Protein AF-A0A9X2EW89-F1 (afdb_monomer)

Mean predicted aligned error: 8.28 Å

Radius of gyration: 19.94 Å; Cα contacts (8 Å, |Δi|>4): 68; chains: 1; bounding box: 45×35×55 Å

Foldseek 3Di:
DVVLVVDDPPDDPLLSVLLVVLLQQLLCVQQVVQPDDPPDDPVRVVVVVVCCCVVPVPDDDDDDDDSNPPPDPVSNVSSVNSNVVSNPDHDPPPDDPPDPPDDD

pLDDT: mean 86.12, std 15.14, range [38.25, 97.62]

Nearest PDB structures (foldseek):
  5vke-assembly1_C  TM=3.019E-01  e=8.241E+00  Streptomyces lividans
  7ssx-assembly1_A  TM=2.469E-01  e=7.791E+00  Homo sapiens
  4jta-assembly2_Q-2  TM=2.468E-01  e=6.581E+00  Rattus norvegicus
  2a79-assembly1_B  TM=2.433E-01  e=8.718E+00  Rattus norvegicus

Structure (mmCIF, N/CA/C/O backbone):
data_AF-A0A9X2EW89-F1
#
_entry.id   AF-A0A9X2EW89-F1
#
loop_
_atom_site.group_PDB
_atom_site.id
_atom_site.type_symbol
_atom_site.label_atom_id
_atom_site.label_alt_id
_atom_site.label_comp_id
_atom_site.label_asym_id
_atom_site.label_entity_id
_atom_site.label_seq_id
_atom_site.pdbx_PDB_ins_code
_atom_site.Cartn_x
_atom_site.Cartn_y
_atom_site.Cartn_z
_atom_site.occupancy
_atom_site.B_iso_or_equiv
_atom_site.auth_seq_id
_atom_site.auth_comp_id
_atom_site.auth_asym_id
_atom_site.auth_atom_id
_atom_site.pdbx_PDB_model_num
ATOM 1 N N . ASN A 1 1 ? 11.843 -6.675 0.461 1.00 59.31 1 ASN A N 1
ATOM 2 C CA . ASN A 1 1 ? 10.947 -6.127 -0.582 1.00 59.31 1 ASN A CA 1
ATOM 3 C C . ASN A 1 1 ? 11.450 -6.609 -1.944 1.00 59.31 1 ASN A C 1
ATOM 5 O O . ASN A 1 1 ? 12.326 -5.975 -2.524 1.00 59.31 1 ASN A O 1
ATOM 9 N N . THR A 1 2 ? 10.990 -7.788 -2.374 1.00 82.38 2 THR A N 1
ATOM 10 C CA . THR A 1 2 ? 11.543 -8.591 -3.489 1.00 82.38 2 THR A CA 1
ATOM 11 C C . THR A 1 2 ? 11.479 -7.882 -4.848 1.00 82.38 2 THR A C 1
ATOM 13 O O . THR A 1 2 ? 12.391 -8.033 -5.661 1.00 82.38 2 THR A O 1
ATOM 16 N N . TYR A 1 3 ? 10.466 -7.036 -5.067 1.00 93.06 3 TYR A N 1
ATOM 17 C CA . TYR A 1 3 ? 10.323 -6.253 -6.297 1.00 93.06 3 TYR A CA 1
ATOM 18 C C . TYR A 1 3 ? 11.436 -5.208 -6.479 1.00 93.06 3 TYR A C 1
ATOM 20 O O . TYR A 1 3 ? 12.049 -5.118 -7.535 1.00 93.06 3 TYR A O 1
ATOM 28 N N . ILE A 1 4 ? 11.759 -4.415 -5.450 1.00 91.69 4 ILE A N 1
ATOM 29 C CA . ILE A 1 4 ? 12.775 -3.353 -5.592 1.00 91.69 4 ILE A CA 1
ATOM 30 C C . ILE A 1 4 ? 14.162 -3.950 -5.874 1.00 91.69 4 ILE A C 1
ATOM 32 O O . ILE A 1 4 ? 14.943 -3.352 -6.616 1.00 91.69 4 ILE A O 1
ATOM 36 N N . SER A 1 5 ? 14.464 -5.126 -5.314 1.00 91.62 5 SER A N 1
ATOM 37 C CA . SER A 1 5 ? 15.724 -5.837 -5.559 1.00 91.62 5 SER A CA 1
ATOM 38 C C . SER A 1 5 ? 15.850 -6.418 -6.969 1.00 91.62 5 SER A C 1
ATOM 40 O O . SER A 1 5 ? 16.978 -6.582 -7.427 1.00 91.62 5 SER A O 1
ATOM 42 N N . SER A 1 6 ? 14.742 -6.700 -7.667 1.00 93.25 6 SER A N 1
ATOM 43 C CA . SER A 1 6 ? 14.781 -7.203 -9.051 1.00 93.25 6 SER A CA 1
ATOM 44 C C . SER A 1 6 ? 15.004 -6.095 -10.088 1.00 93.25 6 SER A C 1
ATOM 46 O O . SER A 1 6 ? 15.339 -6.368 -11.240 1.00 93.25 6 SER A O 1
ATOM 48 N N . LEU A 1 7 ? 14.860 -4.826 -9.693 1.00 93.56 7 LEU A N 1
ATOM 49 C CA . LEU A 1 7 ? 15.089 -3.690 -10.577 1.00 93.56 7 LEU A CA 1
ATOM 50 C C . LEU A 1 7 ? 16.575 -3.523 -10.925 1.00 93.56 7 LEU A C 1
ATOM 52 O O . LEU A 1 7 ? 17.462 -3.693 -10.088 1.00 93.56 7 LEU A O 1
ATOM 56 N N . ASN A 1 8 ? 16.849 -3.065 -12.152 1.00 93.88 8 ASN A N 1
ATOM 57 C CA . ASN A 1 8 ? 18.209 -2.780 -12.608 1.00 93.88 8 ASN A CA 1
ATOM 58 C C . ASN A 1 8 ? 18.951 -1.852 -11.621 1.00 93.88 8 ASN A C 1
ATOM 60 O O . ASN A 1 8 ? 18.485 -0.756 -11.277 1.00 93.88 8 ASN A O 1
ATOM 64 N N . LYS A 1 9 ? 20.144 -2.286 -11.188 1.00 93.06 9 LYS A N 1
ATOM 65 C CA . LYS A 1 9 ? 20.963 -1.590 -10.185 1.00 93.06 9 LYS A CA 1
ATOM 66 C C . LYS A 1 9 ? 21.312 -0.155 -10.597 1.00 93.06 9 LYS A C 1
ATOM 68 O O . LYS A 1 9 ? 21.362 0.699 -9.711 1.00 93.06 9 LYS A O 1
ATOM 73 N N . ARG A 1 10 ? 21.438 0.121 -11.903 1.00 94.75 10 ARG A N 1
ATOM 74 C CA . ARG A 1 10 ? 21.781 1.429 -12.495 1.00 94.75 10 ARG A CA 1
ATOM 75 C C . ARG A 1 10 ? 20.629 2.442 -12.511 1.00 94.75 10 ARG A C 1
ATOM 77 O O . ARG A 1 10 ? 20.848 3.600 -12.856 1.00 94.75 10 ARG A O 1
ATOM 84 N N . LEU A 1 11 ? 19.400 2.050 -12.160 1.00 94.81 11 LEU A N 1
ATOM 85 C CA . LEU A 1 11 ? 18.285 3.000 -12.115 1.00 94.81 11 LEU A CA 1
ATOM 86 C C . LEU A 1 11 ? 18.534 4.102 -11.082 1.00 94.81 11 LEU A C 1
ATOM 88 O O . LEU A 1 11 ? 18.909 3.834 -9.937 1.00 94.81 11 LEU A O 1
ATOM 92 N N . LYS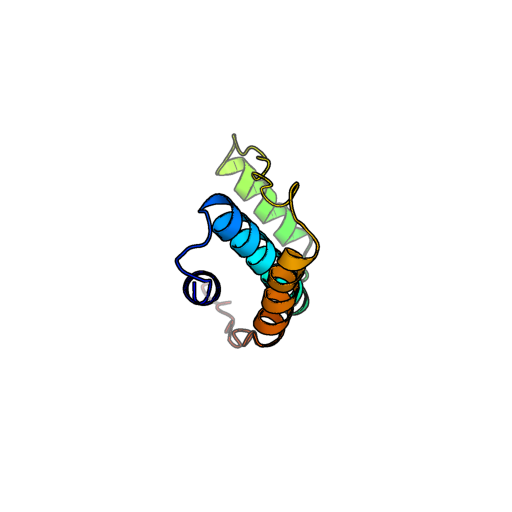 A 1 12 ? 18.216 5.341 -11.468 1.00 94.81 12 LYS A N 1
ATOM 93 C CA . LYS A 1 12 ? 18.223 6.488 -10.557 1.00 94.81 12 LYS A CA 1
ATOM 94 C C . LYS A 1 12 ? 17.316 6.211 -9.358 1.00 94.81 12 LYS A C 1
ATOM 96 O O . LYS A 1 12 ? 16.220 5.660 -9.504 1.00 94.81 12 LYS A O 1
ATOM 101 N N . ARG A 1 13 ? 17.737 6.673 -8.177 1.00 94.25 13 ARG A N 1
ATOM 102 C CA . ARG A 1 13 ? 16.993 6.502 -6.918 1.00 94.25 13 ARG A CA 1
ATOM 103 C C . ARG A 1 13 ? 15.536 6.961 -7.032 1.00 94.25 13 ARG A C 1
ATOM 105 O O . ARG A 1 13 ? 14.644 6.244 -6.599 1.00 94.25 13 ARG A O 1
ATOM 112 N N . ALA A 1 14 ? 15.293 8.109 -7.667 1.00 93.69 14 ALA A N 1
ATOM 113 C CA . ALA A 1 14 ? 13.943 8.636 -7.870 1.00 93.69 14 ALA A CA 1
ATOM 114 C C . ALA A 1 14 ? 13.040 7.669 -8.660 1.00 93.69 14 ALA A C 1
ATOM 116 O O . ALA A 1 14 ? 11.890 7.463 -8.284 1.00 93.69 14 ALA A O 1
ATOM 117 N N . THR A 1 15 ? 13.565 7.024 -9.707 1.00 94.31 15 THR A N 1
ATOM 118 C CA . THR A 1 15 ? 12.825 6.022 -10.488 1.00 94.31 15 THR A CA 1
ATOM 119 C C . THR A 1 15 ? 12.545 4.769 -9.665 1.00 94.31 15 THR A C 1
ATOM 121 O O . THR A 1 15 ? 11.422 4.273 -9.699 1.00 94.31 15 THR A O 1
ATOM 124 N N . LYS A 1 16 ? 13.525 4.280 -8.889 1.00 94.81 16 LYS A N 1
ATOM 125 C CA . LYS A 1 16 ? 13.328 3.117 -8.002 1.00 94.81 16 LYS A CA 1
ATOM 126 C C . LYS A 1 16 ? 12.227 3.373 -6.977 1.00 94.81 16 LYS A C 1
ATOM 128 O O . LYS A 1 16 ? 11.349 2.536 -6.823 1.00 94.81 16 LYS A O 1
ATOM 133 N N . ILE A 1 17 ? 12.252 4.539 -6.327 1.00 94.00 17 ILE A N 1
ATOM 134 C CA . ILE A 1 17 ? 11.223 4.928 -5.355 1.00 94.00 17 ILE A CA 1
ATOM 135 C C . ILE A 1 17 ? 9.853 4.979 -6.031 1.00 94.00 17 ILE A C 1
ATOM 137 O O . ILE A 1 17 ? 8.919 4.347 -5.563 1.00 94.00 17 ILE A O 1
ATOM 141 N N . ARG A 1 18 ? 9.744 5.663 -7.172 1.00 95.50 18 ARG A N 1
ATOM 142 C CA . ARG A 1 18 ? 8.469 5.813 -7.879 1.00 95.50 18 ARG A CA 1
ATOM 143 C C . ARG A 1 18 ? 7.877 4.481 -8.347 1.00 95.50 18 ARG A C 1
ATOM 145 O O . ARG A 1 18 ? 6.677 4.276 -8.217 1.00 95.50 18 ARG A O 1
ATOM 152 N N . ARG A 1 19 ? 8.704 3.568 -8.870 1.00 96.62 19 ARG A N 1
ATOM 153 C CA . ARG A 1 19 ? 8.265 2.208 -9.230 1.00 96.62 19 ARG A CA 1
ATOM 154 C C . ARG A 1 19 ? 7.903 1.384 -7.998 1.00 96.62 19 ARG A C 1
ATOM 156 O O . ARG A 1 19 ? 6.927 0.652 -8.045 1.00 96.62 19 ARG A O 1
ATOM 163 N N . GLY A 1 20 ? 8.649 1.526 -6.904 1.00 95.56 20 GLY A N 1
ATOM 164 C CA . GLY A 1 20 ? 8.318 0.897 -5.625 1.00 95.56 20 GLY A CA 1
ATOM 165 C C . GLY A 1 20 ? 6.958 1.347 -5.088 1.00 95.56 20 GLY A C 1
ATOM 166 O O . GLY A 1 20 ? 6.155 0.502 -4.706 1.00 95.56 20 GLY A O 1
ATOM 167 N N . ASP A 1 21 ? 6.672 2.649 -5.133 1.00 95.56 21 ASP A N 1
ATOM 168 C CA . ASP A 1 21 ? 5.387 3.209 -4.702 1.00 95.56 21 ASP A CA 1
ATOM 169 C C . ASP A 1 21 ? 4.240 2.718 -5.607 1.00 95.56 21 ASP A C 1
ATOM 171 O O . ASP A 1 21 ? 3.203 2.296 -5.102 1.00 95.56 21 ASP A O 1
ATOM 175 N N . LEU A 1 22 ? 4.433 2.686 -6.933 1.00 96.81 22 LEU A N 1
ATOM 176 C CA . LEU A 1 22 ? 3.448 2.135 -7.879 1.00 96.81 22 LEU A CA 1
ATOM 177 C C . LEU A 1 22 ? 3.186 0.640 -7.653 1.00 96.81 22 LEU A C 1
ATOM 179 O O . LEU A 1 22 ? 2.032 0.216 -7.663 1.00 96.81 22 LEU A O 1
ATOM 183 N N . TYR A 1 23 ? 4.240 -0.148 -7.428 1.00 97.50 23 TYR A N 1
ATOM 184 C CA . TYR A 1 23 ? 4.119 -1.562 -7.078 1.00 97.50 23 TYR A CA 1
ATOM 185 C C . TYR A 1 23 ? 3.320 -1.741 -5.786 1.00 97.50 23 TYR A C 1
ATOM 187 O O . TYR A 1 23 ? 2.360 -2.507 -5.759 1.00 97.50 23 TYR A O 1
ATOM 195 N N . ALA A 1 24 ? 3.660 -0.988 -4.737 1.00 95.94 24 ALA A N 1
ATOM 196 C CA . ALA A 1 24 ? 2.954 -1.052 -3.462 1.00 95.94 24 ALA A CA 1
ATOM 197 C C . ALA A 1 24 ? 1.470 -0.670 -3.607 1.00 95.94 24 ALA A C 1
ATOM 199 O O . ALA A 1 24 ? 0.616 -1.349 -3.044 1.00 95.94 24 ALA A O 1
ATOM 200 N N . GLN A 1 25 ? 1.149 0.358 -4.403 1.00 95.12 25 GLN A N 1
ATOM 201 C CA . GLN A 1 25 ? -0.238 0.729 -4.704 1.00 95.12 25 GLN A CA 1
ATOM 202 C C . GLN A 1 25 ? -1.004 -0.411 -5.385 1.00 95.12 25 GLN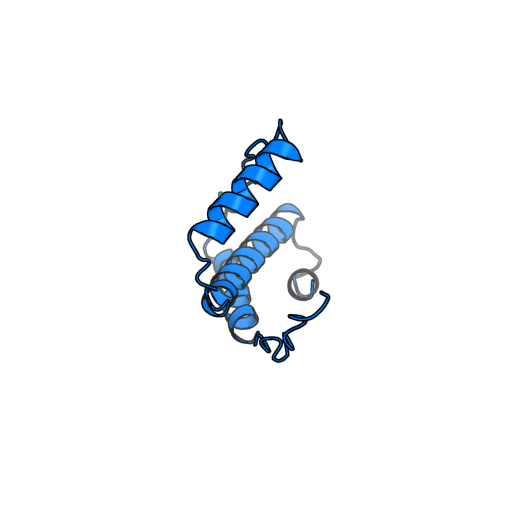 A C 1
ATOM 204 O O . GLN A 1 25 ? -2.113 -0.728 -4.964 1.00 95.12 25 GLN A O 1
ATOM 209 N N . GLY A 1 26 ? -0.420 -1.032 -6.417 1.00 96.31 26 GLY A N 1
ATOM 210 C CA . GLY A 1 26 ? -1.037 -2.168 -7.106 1.00 96.31 26 GLY A CA 1
ATOM 211 C C . GLY A 1 26 ? -1.260 -3.356 -6.171 1.00 96.31 26 GLY A C 1
ATOM 212 O O . GLY A 1 26 ? -2.349 -3.918 -6.132 1.00 96.31 26 GLY A O 1
ATOM 213 N N . TRP A 1 27 ? -0.262 -3.680 -5.352 1.00 97.25 27 TRP A N 1
ATOM 214 C CA . TRP A 1 27 ? -0.354 -4.776 -4.391 1.00 97.25 27 TRP A CA 1
ATOM 215 C C . TRP A 1 27 ? -1.452 -4.544 -3.348 1.00 97.25 27 TRP A C 1
ATOM 217 O O . TRP A 1 27 ? -2.311 -5.402 -3.161 1.00 97.25 27 TRP A O 1
ATOM 227 N N . VAL A 1 28 ? -1.488 -3.361 -2.718 1.00 95.25 28 VAL A N 1
ATOM 228 C CA . VAL A 1 28 ? -2.528 -3.014 -1.730 1.00 95.25 28 VAL A CA 1
ATOM 229 C C . VAL A 1 28 ? -3.914 -3.030 -2.366 1.00 95.25 28 VAL A C 1
ATOM 231 O O . VAL A 1 28 ? -4.855 -3.523 -1.747 1.00 95.25 28 VAL A O 1
ATOM 234 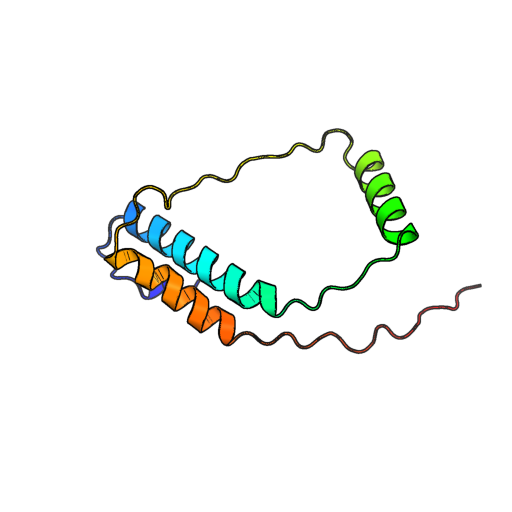N N . GLN A 1 29 ? -4.043 -2.534 -3.600 1.00 95.38 29 GLN A N 1
ATOM 235 C CA . GLN A 1 29 ? -5.304 -2.569 -4.333 1.00 95.38 29 GLN A CA 1
ATOM 236 C C . GLN A 1 29 ? -5.809 -4.014 -4.484 1.00 95.38 29 GLN A C 1
ATOM 238 O O . GLN A 1 29 ? -6.930 -4.297 -4.067 1.00 95.38 29 GLN A O 1
ATOM 243 N N . ALA A 1 30 ? -4.982 -4.933 -4.993 1.00 94.94 30 ALA A N 1
ATOM 244 C CA . ALA A 1 30 ? -5.370 -6.338 -5.166 1.00 94.94 30 ALA A CA 1
ATOM 245 C C . ALA A 1 30 ? -5.716 -7.022 -3.834 1.00 94.94 30 ALA A C 1
ATOM 247 O O . ALA A 1 30 ? -6.743 -7.685 -3.710 1.00 94.94 30 ALA A O 1
ATOM 248 N N . VAL A 1 31 ? -4.892 -6.811 -2.808 1.00 93.50 31 VAL A N 1
ATOM 249 C CA . VAL A 1 31 ? -5.073 -7.446 -1.496 1.00 93.50 31 VAL A CA 1
ATOM 250 C C . VAL A 1 31 ? -6.306 -6.918 -0.765 1.00 93.50 31 VAL A C 1
ATOM 252 O O . VAL A 1 31 ? -6.971 -7.680 -0.066 1.00 93.50 31 VAL A O 1
A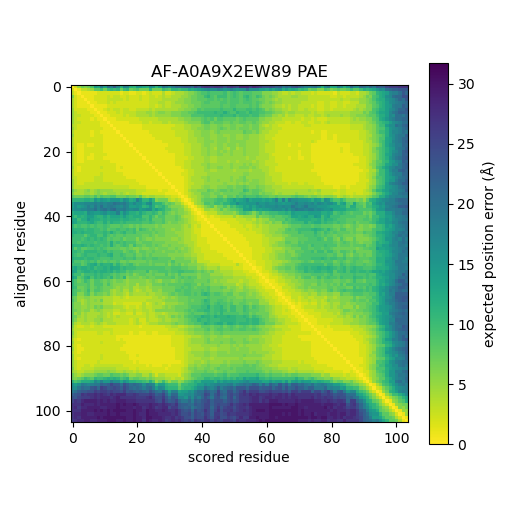TOM 255 N N . SER A 1 32 ? -6.662 -5.642 -0.941 1.00 91.50 32 SER A N 1
ATOM 256 C CA . SER A 1 32 ? -7.828 -5.052 -0.271 1.00 91.50 32 SER A CA 1
ATOM 257 C C . SER A 1 32 ? -9.143 -5.754 -0.619 1.00 91.50 32 SER A C 1
ATOM 259 O O . SER A 1 32 ? -10.010 -5.869 0.242 1.00 91.50 32 SER A O 1
ATOM 261 N N . HIS A 1 33 ? -9.264 -6.303 -1.832 1.00 87.12 33 HIS A N 1
ATOM 262 C CA . HIS A 1 33 ? -10.434 -7.078 -2.257 1.00 87.12 33 HIS A CA 1
ATOM 263 C C . HIS A 1 33 ? -10.576 -8.414 -1.517 1.00 87.12 33 HIS A C 1
ATOM 265 O O . HIS A 1 33 ? -11.662 -8.985 -1.473 1.00 87.12 33 HIS A O 1
ATOM 271 N N . LYS A 1 34 ? -9.486 -8.914 -0.929 1.00 86.81 34 LYS A N 1
ATOM 272 C CA . LYS A 1 34 ? -9.441 -10.195 -0.212 1.00 86.81 34 LYS A CA 1
ATOM 273 C C . LYS A 1 34 ? -9.663 -10.039 1.287 1.00 86.81 34 LYS A C 1
ATOM 275 O O . LYS A 1 34 ? -9.885 -11.020 1.994 1.00 86.81 34 LYS A O 1
ATOM 280 N N . VAL A 1 35 ? -9.604 -8.809 1.792 1.00 83.06 35 VAL A N 1
ATOM 281 C CA . VAL A 1 35 ? -9.915 -8.519 3.189 1.00 83.06 35 VAL A CA 1
ATOM 282 C C . VAL A 1 35 ? -11.427 -8.633 3.365 1.00 83.06 35 VAL A C 1
ATOM 284 O O . VAL A 1 35 ? -12.185 -7.746 2.971 1.00 83.06 35 VAL A O 1
ATOM 287 N N . VAL A 1 36 ? -11.876 -9.732 3.976 1.00 71.00 36 VAL A N 1
ATOM 288 C CA . VAL A 1 36 ? -13.285 -9.906 4.347 1.00 71.00 36 VAL A CA 1
ATOM 289 C C . VAL A 1 36 ? -13.688 -8.748 5.254 1.00 71.00 36 VAL A C 1
ATOM 291 O O . VAL A 1 36 ? -13.108 -8.533 6.321 1.00 71.00 36 VAL A O 1
ATOM 294 N N . THR A 1 37 ? -14.689 -7.978 4.827 1.00 65.56 37 THR A N 1
ATOM 295 C CA . THR A 1 37 ? -15.193 -6.860 5.623 1.00 65.56 37 THR A CA 1
ATOM 296 C C . THR A 1 37 ? -15.905 -7.415 6.849 1.00 65.56 37 THR A C 1
ATOM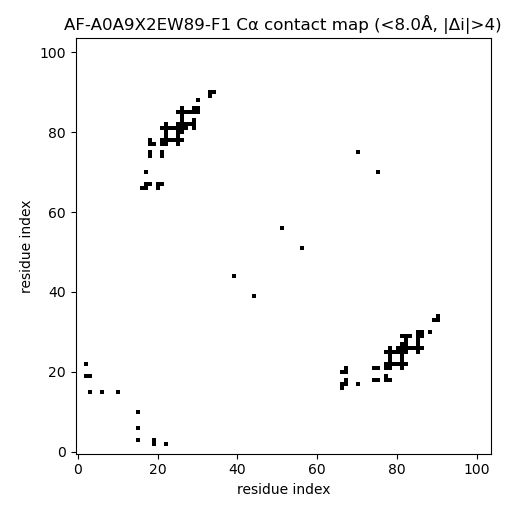 298 O O . THR A 1 37 ? -17.059 -7.836 6.777 1.00 65.56 37 THR A O 1
ATOM 301 N N . HIS A 1 38 ? -15.231 -7.399 7.997 1.00 67.62 38 HIS A N 1
ATOM 302 C CA . HIS A 1 38 ? -15.890 -7.638 9.272 1.00 67.62 38 HIS A CA 1
ATOM 303 C C . HIS A 1 38 ? -16.879 -6.492 9.532 1.00 67.62 38 HIS A C 1
ATOM 305 O O . HIS A 1 38 ? -16.483 -5.358 9.829 1.00 67.62 38 HIS A O 1
ATOM 311 N N . LYS A 1 39 ? -18.178 -6.770 9.373 1.00 74.69 39 LYS A N 1
ATOM 312 C CA . LYS A 1 39 ? -19.242 -5.807 9.667 1.00 74.69 39 LYS A CA 1
ATOM 313 C C . LYS A 1 39 ? -19.331 -5.607 11.180 1.00 74.69 39 LYS A C 1
ATOM 315 O O . LYS A 1 39 ? -20.031 -6.339 11.865 1.00 74.69 39 LYS A O 1
ATOM 320 N N . ARG A 1 40 ? -18.631 -4.587 11.680 1.00 78.75 40 ARG A N 1
ATOM 321 C CA . ARG A 1 40 ? -18.741 -4.140 13.076 1.00 78.75 40 ARG A CA 1
ATOM 322 C C . ARG A 1 40 ? -20.169 -3.688 13.379 1.00 78.75 40 ARG A C 1
ATOM 324 O O . ARG A 1 40 ? -20.759 -2.949 12.583 1.00 78.75 40 ARG A O 1
ATOM 331 N N . SER A 1 41 ? -20.686 -4.053 14.543 1.00 88.75 41 SER A N 1
ATOM 332 C CA . SER A 1 41 ? -21.935 -3.538 15.111 1.00 88.75 41 SER A CA 1
ATOM 333 C C . SER A 1 41 ? -21.854 -2.032 15.412 1.00 88.75 41 SER A C 1
ATOM 335 O O . SER A 1 41 ? -20.777 -1.428 15.427 1.00 88.75 41 SER A O 1
ATOM 337 N N . ALA A 1 42 ? -23.003 -1.391 15.653 1.00 89.56 42 ALA A N 1
ATOM 338 C CA . ALA A 1 42 ? -23.039 0.016 16.061 1.00 89.56 42 ALA A CA 1
ATOM 339 C C . ALA A 1 42 ? -22.331 0.250 17.407 1.00 89.56 42 ALA A C 1
ATOM 341 O O . ALA A 1 42 ? -21.586 1.221 17.541 1.00 89.56 42 ALA A O 1
ATOM 342 N N . ALA A 1 43 ? -22.497 -0.676 18.357 1.00 91.56 43 ALA A N 1
ATOM 343 C CA . ALA A 1 43 ? -21.863 -0.618 19.671 1.00 91.56 43 ALA A CA 1
ATOM 344 C C . ALA A 1 43 ? -20.329 -0.668 19.576 1.00 91.56 43 ALA A C 1
ATOM 346 O O . ALA A 1 43 ? -19.647 0.158 20.179 1.00 91.56 43 ALA A O 1
ATOM 347 N N . GLU A 1 44 ? -19.774 -1.565 18.755 1.00 90.06 44 GLU A N 1
ATOM 348 C CA . GLU A 1 44 ? -18.320 -1.663 18.558 1.00 90.06 44 GLU A CA 1
ATOM 349 C C . GLU A 1 44 ? -17.738 -0.403 17.911 1.00 90.06 44 GLU A C 1
ATOM 351 O O . GLU A 1 44 ? -16.652 0.044 18.284 1.00 90.06 44 GLU A O 1
ATOM 356 N N . ARG A 1 45 ? -18.455 0.206 16.955 1.00 90.50 45 ARG A N 1
ATOM 357 C CA . ARG A 1 45 ? -18.017 1.471 16.343 1.00 90.50 45 ARG A CA 1
ATOM 358 C C . ARG A 1 45 ? -17.948 2.600 17.370 1.00 90.50 45 ARG A C 1
ATOM 360 O O . ARG A 1 45 ? -16.952 3.321 17.382 1.00 90.50 45 ARG A O 1
ATOM 367 N N . LEU A 1 46 ? -18.964 2.721 18.226 1.00 93.69 46 LEU A N 1
ATOM 368 C CA . LEU A 1 46 ? -19.006 3.724 19.294 1.00 93.69 46 LEU A CA 1
ATOM 369 C C . LEU A 1 46 ? -17.892 3.497 20.321 1.00 93.69 46 LEU A C 1
ATOM 371 O O . LEU A 1 46 ? -17.137 4.421 20.609 1.00 93.69 46 LEU A O 1
ATOM 375 N N . ALA A 1 47 ? -17.716 2.261 20.795 1.00 94.38 47 ALA A N 1
ATOM 376 C CA . ALA A 1 47 ? -16.661 1.923 21.749 1.00 94.38 47 ALA A CA 1
ATOM 377 C C . ALA A 1 47 ? -15.258 2.258 21.210 1.00 94.38 47 ALA A C 1
ATOM 379 O O . ALA A 1 47 ? -14.443 2.850 21.921 1.00 94.38 47 ALA A O 1
ATOM 380 N N . MET A 1 48 ? -14.979 1.947 19.936 1.00 90.81 48 MET A N 1
ATOM 381 C CA . MET A 1 48 ? -13.710 2.321 19.302 1.00 90.81 48 MET A CA 1
ATOM 382 C C . MET A 1 48 ? -13.529 3.839 19.190 1.00 90.81 48 MET A C 1
ATOM 384 O O . MET A 1 48 ? -12.411 4.320 19.377 1.00 90.81 48 MET A O 1
ATOM 388 N N . ALA A 1 49 ? -14.584 4.586 18.850 1.00 91.19 49 ALA A N 1
ATOM 389 C CA . ALA A 1 49 ? -14.522 6.043 18.747 1.00 91.19 49 ALA A CA 1
ATOM 390 C C . ALA A 1 49 ? -14.200 6.671 20.111 1.00 91.19 49 ALA A C 1
ATOM 392 O O . ALA A 1 49 ? -13.196 7.371 20.236 1.00 91.19 49 ALA A O 1
ATOM 393 N N . SER A 1 50 ? -14.949 6.301 21.155 1.00 93.56 50 SER A N 1
ATOM 394 C CA . SER A 1 50 ? -14.709 6.787 22.519 1.00 93.56 50 SER A CA 1
ATOM 395 C C . SER A 1 50 ? -13.324 6.407 23.043 1.00 93.56 50 SER A C 1
ATOM 397 O O . SER A 1 50 ? -12.682 7.194 23.736 1.00 93.56 50 SER A O 1
ATOM 399 N N . TYR A 1 51 ? -12.829 5.209 22.714 1.00 95.12 51 TYR A N 1
ATOM 400 C CA . TYR A 1 51 ? -11.470 4.811 23.077 1.00 95.12 51 TYR A CA 1
ATOM 401 C C . TYR A 1 51 ? -10.415 5.682 22.383 1.00 95.12 51 TYR A C 1
ATOM 403 O O . TYR A 1 51 ? -9.473 6.133 23.038 1.00 95.12 51 TYR A O 1
ATOM 411 N N . LYS A 1 52 ? -10.573 5.950 21.079 1.00 93.94 52 LYS A N 1
ATOM 412 C CA . LYS A 1 52 ? -9.639 6.797 20.323 1.00 93.94 52 LYS A CA 1
ATOM 413 C C . LYS A 1 52 ? -9.565 8.209 20.894 1.00 93.94 52 LYS A C 1
ATOM 415 O O . LYS A 1 52 ? -8.459 8.697 21.101 1.00 93.94 52 LYS A O 1
ATOM 420 N N . GLU A 1 53 ? -10.712 8.815 21.185 1.00 92.94 53 GLU A N 1
ATOM 421 C CA . GLU A 1 53 ? -10.799 10.164 21.759 1.00 92.94 53 GLU A CA 1
ATOM 422 C C . GLU A 1 53 ? -10.128 10.244 23.133 1.00 92.94 53 GLU A C 1
ATOM 424 O O . GLU A 1 53 ? -9.310 11.131 23.372 1.00 92.94 53 GLU A O 1
ATOM 429 N N . LYS A 1 54 ? -10.397 9.272 24.018 1.00 94.75 54 LYS A N 1
ATOM 430 C CA . LYS A 1 54 ? -9.777 9.220 25.352 1.00 94.75 54 LYS A CA 1
ATOM 431 C C . LYS A 1 54 ? -8.266 8.991 25.292 1.00 94.75 54 LYS A C 1
ATOM 433 O O . LYS A 1 54 ? -7.522 9.565 26.082 1.00 94.75 54 LYS A O 1
ATOM 438 N N . ARG A 1 55 ? -7.800 8.111 24.399 1.00 96.81 55 ARG A N 1
ATOM 439 C CA . ARG A 1 55 ? -6.396 7.667 24.360 1.00 96.81 55 ARG A CA 1
ATOM 440 C C . ARG A 1 55 ? -5.482 8.606 23.573 1.00 96.81 55 ARG A C 1
ATOM 442 O O . ARG A 1 55 ? -4.300 8.708 23.918 1.00 96.81 55 ARG A O 1
ATOM 449 N N . TRP A 1 56 ? -6.010 9.237 22.524 1.00 94.62 56 TRP A N 1
ATOM 450 C CA . TRP A 1 56 ? -5.285 10.116 21.603 1.00 94.62 56 TRP A CA 1
ATOM 451 C C . TRP A 1 56 ? -6.101 11.386 21.307 1.00 94.62 56 TRP A C 1
ATOM 453 O O . TRP A 1 56 ? -6.607 11.544 20.195 1.00 94.62 56 TRP A O 1
ATOM 463 N N . PRO A 1 57 ? -6.197 12.322 22.267 1.00 91.06 57 PRO A N 1
ATOM 464 C CA . PRO A 1 57 ? -6.995 13.542 22.108 1.00 91.06 57 PRO A CA 1
ATOM 465 C C . PRO A 1 57 ? -6.497 14.452 20.971 1.00 91.06 57 PRO A C 1
ATOM 467 O O . PRO A 1 57 ? -7.273 15.195 20.386 1.00 91.06 57 PRO A O 1
ATOM 470 N N . ASN A 1 58 ? -5.213 14.350 20.611 1.00 92.75 58 ASN A N 1
ATOM 471 C CA . ASN A 1 58 ? -4.569 15.178 19.586 1.00 92.75 58 ASN A CA 1
ATOM 472 C C . ASN A 1 58 ? -4.300 14.397 18.290 1.00 92.75 58 ASN A C 1
ATOM 474 O O . ASN A 1 58 ? -3.266 14.580 17.644 1.00 92.75 58 ASN A O 1
ATOM 478 N N . LEU A 1 59 ? -5.183 13.462 17.933 1.00 91.94 59 LEU A N 1
ATOM 479 C CA . LEU A 1 59 ? -5.027 12.686 16.709 1.00 91.94 59 LEU A CA 1
ATOM 480 C C . LEU A 1 59 ? -5.273 13.576 15.483 1.00 91.94 59 LEU A C 1
ATOM 482 O O . LEU A 1 59 ? -6.357 14.123 15.305 1.00 91.94 59 LEU A O 1
ATOM 486 N N . VAL A 1 60 ? -4.271 13.688 14.612 1.00 91.31 60 VAL A N 1
ATOM 487 C CA . VAL A 1 60 ? -4.348 14.497 13.390 1.00 91.31 60 VAL A CA 1
ATOM 488 C C . VAL A 1 60 ? -4.320 13.627 12.141 1.00 91.31 60 VAL A C 1
ATOM 490 O O . VAL A 1 60 ? -3.667 12.583 12.092 1.00 91.31 60 VAL A O 1
ATOM 493 N N . THR A 1 61 ? -5.010 14.083 11.097 1.00 90.94 61 THR A N 1
ATOM 494 C CA . THR A 1 61 ? -4.913 13.476 9.766 1.00 90.94 61 THR A CA 1
ATOM 495 C C . THR A 1 61 ? -3.715 14.064 9.034 1.00 90.94 61 THR A C 1
ATOM 497 O O . THR A 1 61 ? -3.541 15.279 8.989 1.00 90.94 61 THR A O 1
ATOM 500 N N . THR A 1 62 ? -2.901 13.207 8.422 1.00 91.69 62 THR A N 1
ATOM 501 C CA . THR A 1 62 ? -1.784 13.633 7.572 1.00 91.69 62 THR A CA 1
ATOM 502 C C . THR A 1 62 ? -1.990 13.147 6.144 1.00 91.69 62 THR A C 1
ATOM 504 O O . THR A 1 62 ? -2.654 12.138 5.899 1.00 91.69 62 THR A O 1
ATOM 507 N N . ARG A 1 63 ? -1.423 13.876 5.178 1.00 89.12 63 ARG A N 1
ATOM 508 C CA . ARG A 1 63 ? -1.401 13.451 3.777 1.00 89.12 63 ARG A CA 1
ATOM 509 C C . ARG A 1 63 ? -0.069 12.775 3.479 1.00 89.12 63 ARG A C 1
ATOM 511 O O . ARG A 1 63 ? 0.991 13.366 3.678 1.00 89.12 63 ARG A O 1
ATOM 518 N N . GLY A 1 64 ? -0.130 11.549 2.968 1.00 84.44 64 GLY A N 1
ATOM 519 C CA . GLY A 1 64 ? 1.051 10.848 2.474 1.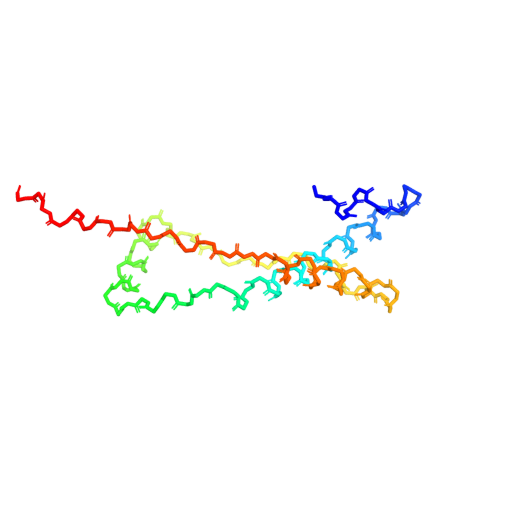00 84.44 64 GLY A CA 1
ATOM 520 C C . GLY A 1 64 ? 1.700 11.587 1.300 1.00 84.44 64 GLY A C 1
ATOM 521 O O . GLY A 1 64 ? 1.029 12.247 0.506 1.00 84.44 64 GLY A O 1
ATOM 522 N N . ARG A 1 65 ? 3.025 11.470 1.172 1.00 87.50 65 ARG A N 1
ATOM 523 C CA . ARG A 1 65 ? 3.759 12.041 0.038 1.00 87.50 65 ARG A CA 1
ATOM 524 C C . ARG A 1 65 ? 3.503 11.215 -1.221 1.00 87.50 65 ARG A C 1
ATOM 526 O O . ARG A 1 65 ? 3.965 10.082 -1.301 1.00 87.50 65 ARG A O 1
ATOM 533 N N . ASP A 1 66 ? 2.871 11.809 -2.228 1.00 88.88 66 ASP A N 1
ATOM 534 C CA . ASP A 1 66 ? 2.758 11.194 -3.550 1.00 88.88 66 ASP A CA 1
ATOM 535 C C . ASP A 1 66 ? 4.039 11.422 -4.369 1.00 88.88 66 ASP A C 1
ATOM 537 O O . ASP A 1 66 ? 4.451 12.556 -4.632 1.00 88.88 66 ASP A O 1
ATOM 541 N N . ARG A 1 67 ? 4.699 10.330 -4.761 1.00 88.38 67 ARG A N 1
ATOM 542 C CA . ARG A 1 67 ? 5.879 10.348 -5.642 1.00 88.38 67 ARG A CA 1
ATOM 543 C C . ARG A 1 67 ? 5.585 9.774 -7.028 1.00 88.38 67 ARG A C 1
ATOM 545 O O . ARG A 1 67 ? 6.504 9.638 -7.839 1.00 88.38 67 ARG A O 1
ATOM 552 N N . THR A 1 68 ? 4.327 9.445 -7.301 1.00 89.88 68 THR A N 1
ATOM 553 C CA . THR A 1 68 ? 3.854 8.830 -8.545 1.00 89.88 68 THR A CA 1
ATOM 554 C C . THR A 1 68 ? 3.344 9.843 -9.567 1.00 89.88 68 THR A C 1
ATOM 556 O O . THR A 1 68 ? 3.243 9.503 -10.739 1.00 89.88 68 THR A O 1
ATOM 559 N N . SER A 1 69 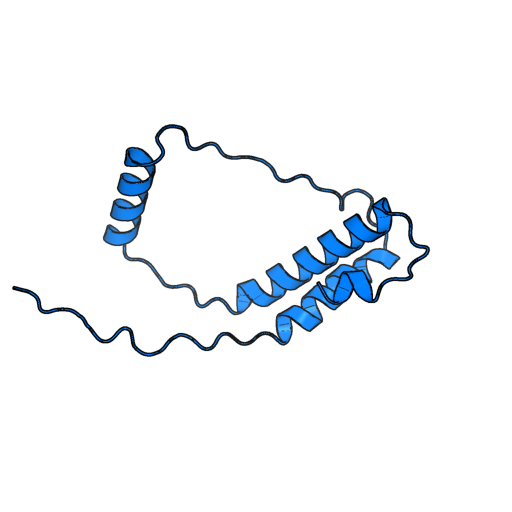? 3.185 11.112 -9.183 1.00 88.56 69 SER A N 1
ATOM 560 C CA . SER A 1 69 ? 2.750 12.213 -10.060 1.00 88.56 69 SER A CA 1
ATOM 561 C C . SER A 1 69 ? 3.558 12.396 -11.355 1.00 88.56 69 SER A C 1
ATOM 563 O O . SER A 1 69 ? 3.028 12.874 -12.350 1.00 88.56 69 SER A O 1
ATOM 565 N N . LYS A 1 70 ? 4.839 12.001 -11.376 1.00 90.25 70 LYS A N 1
ATOM 566 C CA . LYS A 1 70 ? 5.707 12.034 -12.574 1.00 90.25 70 LYS A CA 1
ATOM 567 C C . LYS A 1 70 ? 5.854 10.668 -13.253 1.00 90.25 70 LYS A C 1
ATOM 569 O O . LYS A 1 70 ? 6.876 10.405 -13.894 1.00 90.25 70 LYS A O 1
ATOM 574 N N . ALA A 1 71 ? 4.911 9.753 -13.036 1.00 92.50 71 ALA A N 1
ATOM 575 C CA . ALA A 1 71 ? 4.958 8.438 -13.650 1.00 92.50 71 ALA A CA 1
ATOM 576 C C . ALA A 1 71 ? 4.777 8.509 -15.167 1.00 92.50 71 ALA A C 1
ATOM 578 O O . ALA A 1 71 ? 4.010 9.317 -15.678 1.00 92.50 71 ALA A O 1
ATOM 579 N N . ARG A 1 72 ? 5.517 7.660 -15.884 1.00 91.44 72 ARG A N 1
ATOM 580 C CA . ARG A 1 72 ? 5.390 7.479 -17.331 1.00 91.44 72 ARG A CA 1
ATOM 581 C C . ARG A 1 72 ? 4.783 6.110 -17.612 1.00 91.44 72 ARG A C 1
ATOM 583 O O . ARG A 1 72 ? 4.797 5.238 -16.743 1.00 91.44 72 ARG A O 1
ATOM 590 N N . SER A 1 73 ? 4.326 5.894 -18.842 1.00 91.56 73 SER A N 1
ATOM 591 C CA . SER A 1 73 ? 3.669 4.648 -19.259 1.00 91.56 73 SER A CA 1
ATOM 592 C C . SER A 1 73 ? 4.492 3.399 -18.924 1.00 91.56 73 SER A C 1
ATOM 594 O O . SER A 1 73 ? 3.962 2.439 -18.377 1.00 91.56 73 SER A O 1
ATOM 596 N N . HIS A 1 74 ? 5.813 3.439 -19.132 1.00 89.06 74 HIS A N 1
ATOM 597 C CA . HIS A 1 74 ? 6.703 2.308 -18.839 1.00 89.06 74 HIS A CA 1
ATOM 598 C C . HIS A 1 74 ? 6.893 2.014 -17.341 1.00 89.06 74 HIS A C 1
ATOM 600 O O . HIS A 1 74 ? 7.516 1.022 -16.976 1.00 89.06 74 HIS A O 1
ATOM 606 N N . ASP A 1 75 ? 6.410 2.877 -16.450 1.00 94.00 75 ASP A N 1
ATOM 607 C CA . ASP A 1 75 ? 6.442 2.623 -15.013 1.00 94.00 75 ASP A CA 1
ATOM 608 C C . ASP A 1 75 ? 5.143 2.000 -14.504 1.00 94.00 75 ASP A C 1
ATOM 610 O O . ASP A 1 75 ? 5.140 1.428 -13.418 1.00 94.00 75 ASP A O 1
ATOM 614 N N . LEU A 1 76 ? 4.063 2.044 -15.293 1.00 94.06 76 LEU A N 1
ATOM 615 C CA . LEU A 1 76 ? 2.789 1.407 -14.948 1.00 94.06 76 LEU A CA 1
ATOM 616 C C . LEU A 1 76 ? 2.906 -0.118 -14.872 1.00 94.06 76 LEU A C 1
ATOM 618 O O . LEU A 1 76 ? 2.166 -0.744 -14.117 1.00 94.06 76 LEU A O 1
ATOM 622 N N . GLN A 1 77 ? 3.898 -0.708 -15.548 1.00 95.69 77 GLN A N 1
ATOM 623 C CA . GLN A 1 77 ? 4.244 -2.120 -15.381 1.00 95.69 77 GLN A CA 1
ATOM 624 C C . GLN A 1 77 ? 4.561 -2.462 -13.915 1.00 95.69 77 GLN A C 1
ATOM 626 O O . GLN A 1 77 ? 4.259 -3.563 -13.469 1.00 95.69 77 GLN A O 1
ATOM 631 N N . ALA A 1 78 ? 5.107 -1.520 -13.135 1.00 97.31 78 ALA A N 1
ATOM 632 C CA . ALA A 1 78 ? 5.334 -1.718 -11.705 1.00 97.31 78 ALA A CA 1
ATOM 633 C C . ALA A 1 78 ? 4.020 -1.924 -10.945 1.00 97.31 78 ALA A C 1
ATOM 635 O O . ALA A 1 78 ? 3.919 -2.832 -10.124 1.00 97.31 78 ALA A O 1
ATOM 636 N N . LYS A 1 79 ? 3.001 -1.113 -11.258 1.00 97.19 79 LYS A N 1
ATOM 637 C CA . LYS A 1 79 ? 1.664 -1.240 -10.671 1.00 97.19 79 LYS A CA 1
ATOM 638 C C . LYS A 1 79 ? 1.005 -2.554 -11.080 1.00 97.19 79 LYS A C 1
ATOM 640 O O . LYS A 1 79 ? 0.455 -3.235 -10.222 1.00 97.19 79 LYS A O 1
ATOM 645 N N . LEU A 1 80 ? 1.102 -2.925 -12.359 1.00 96.88 80 LEU A N 1
ATOM 646 C CA . LEU A 1 80 ? 0.587 -4.202 -12.857 1.00 96.88 80 LEU A CA 1
ATOM 647 C C . LEU A 1 80 ? 1.248 -5.392 -12.150 1.00 96.88 80 LEU A C 1
ATOM 649 O O . LEU A 1 80 ? 0.549 -6.292 -11.701 1.00 96.88 80 LEU A O 1
ATOM 653 N N . GLN A 1 81 ? 2.571 -5.367 -11.982 1.00 97.62 81 GLN A N 1
ATOM 654 C CA . GLN A 1 81 ? 3.284 -6.409 -11.244 1.00 97.62 81 GLN A CA 1
ATOM 655 C C . GLN A 1 81 ? 2.814 -6.486 -9.785 1.00 97.62 81 GLN A C 1
ATOM 657 O O . GLN A 1 81 ? 2.584 -7.574 -9.271 1.00 97.62 81 GLN A O 1
ATOM 662 N N . GLY A 1 82 ? 2.608 -5.330 -9.144 1.00 97.56 82 GLY A N 1
ATOM 663 C CA . GLY A 1 82 ? 2.033 -5.258 -7.803 1.00 97.56 82 GLY A CA 1
ATOM 664 C C . GLY A 1 82 ? 0.655 -5.908 -7.719 1.00 97.56 82 GLY A C 1
ATOM 665 O O . GLY A 1 82 ? 0.418 -6.693 -6.807 1.00 97.56 82 GLY A O 1
ATOM 666 N N . LEU A 1 83 ? -0.228 -5.633 -8.685 1.00 97.44 83 LEU A N 1
ATOM 667 C CA . LEU A 1 83 ? -1.548 -6.267 -8.771 1.00 97.44 83 LEU A CA 1
ATOM 668 C C . LEU A 1 83 ? -1.428 -7.790 -8.898 1.00 97.44 83 LEU A C 1
ATOM 670 O O . LEU A 1 83 ? -2.048 -8.505 -8.121 1.00 97.44 83 LEU A O 1
ATOM 674 N N . ILE A 1 84 ? -0.598 -8.275 -9.827 1.00 96.56 84 ILE A N 1
ATOM 675 C CA . ILE A 1 84 ? -0.377 -9.711 -10.065 1.00 96.56 84 ILE A CA 1
ATOM 676 C C . ILE A 1 84 ? 0.138 -10.408 -8.802 1.00 96.56 84 ILE A C 1
ATOM 678 O O . ILE A 1 84 ? -0.321 -11.493 -8.460 1.00 96.56 84 ILE A O 1
ATOM 682 N N . ASP A 1 85 ? 1.104 -9.809 -8.108 1.00 96.50 85 ASP A N 1
ATOM 683 C CA . ASP A 1 85 ? 1.686 -10.422 -6.914 1.00 96.50 85 ASP A CA 1
ATOM 684 C C . ASP A 1 85 ? 0.759 -10.315 -5.698 1.00 96.50 85 ASP A C 1
ATOM 686 O O . ASP A 1 85 ? 0.726 -11.226 -4.872 1.00 96.50 85 ASP A O 1
ATOM 690 N N . GLY A 1 86 ? -0.032 -9.244 -5.597 1.00 94.94 86 GLY A N 1
ATOM 691 C CA . GLY A 1 86 ? -1.075 -9.110 -4.580 1.00 94.94 86 GLY A CA 1
ATOM 692 C C . GLY A 1 86 ? -2.219 -10.102 -4.782 1.00 94.94 86 GLY A C 1
ATOM 693 O O . GLY A 1 86 ? -2.738 -10.652 -3.814 1.00 94.94 86 GLY A O 1
ATOM 694 N N . ASP A 1 87 ? -2.561 -10.411 -6.031 1.00 94.19 87 ASP A N 1
ATOM 695 C CA . ASP A 1 87 ? -3.594 -11.393 -6.356 1.00 94.19 87 ASP A CA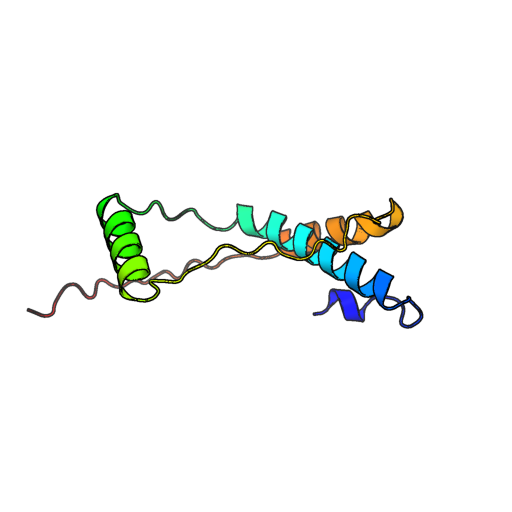 1
ATOM 696 C C . ASP A 1 87 ? -3.185 -12.842 -6.038 1.00 94.19 87 ASP A C 1
ATOM 698 O O . ASP A 1 87 ? -4.026 -13.730 -5.959 1.00 94.19 87 ASP A O 1
ATOM 702 N N . LYS A 1 88 ? -1.911 -13.101 -5.748 1.00 93.62 88 LYS A N 1
ATOM 703 C CA . LYS A 1 88 ? -1.453 -14.414 -5.259 1.00 93.62 88 LYS A CA 1
ATOM 704 C C . LYS A 1 88 ? -1.560 -14.561 -3.742 1.00 93.62 88 LYS A C 1
ATOM 706 O O . LYS A 1 88 ? -1.357 -15.654 -3.226 1.00 93.62 88 LYS A O 1
ATOM 711 N N . VAL A 1 89 ? -1.834 -13.475 -3.017 1.00 90.94 89 VAL A N 1
ATOM 712 C CA . VAL A 1 89 ? -1.973 -13.513 -1.557 1.00 90.94 89 VAL A CA 1
ATOM 713 C C . VAL A 1 89 ? -3.294 -14.173 -1.206 1.00 90.94 89 VAL A C 1
ATOM 715 O O . VAL A 1 89 ? -4.330 -13.772 -1.731 1.00 90.94 89 VAL A O 1
ATOM 718 N N . ASP A 1 90 ? -3.265 -15.134 -0.295 1.00 84.38 90 ASP A N 1
ATOM 719 C CA . ASP A 1 90 ? -4.463 -15.683 0.324 1.00 84.38 90 ASP A CA 1
ATOM 720 C C . ASP A 1 90 ? -4.461 -15.360 1.822 1.00 84.38 90 ASP A C 1
ATOM 722 O O . ASP A 1 90 ? -3.419 -15.404 2.483 1.00 84.38 90 ASP A O 1
ATOM 726 N N . PHE A 1 91 ? -5.624 -14.985 2.351 1.00 76.75 91 PHE A N 1
ATOM 727 C CA . PHE A 1 91 ? -5.795 -14.753 3.777 1.00 76.75 91 PHE A CA 1
ATOM 728 C C . PHE A 1 91 ? -6.445 -15.983 4.388 1.00 76.75 91 PHE A C 1
ATOM 730 O O . PHE A 1 91 ? -7.660 -16.161 4.314 1.00 76.75 91 PHE A O 1
ATOM 737 N N . HIS A 1 92 ? -5.650 -16.789 5.083 1.00 74.06 92 HIS A N 1
AT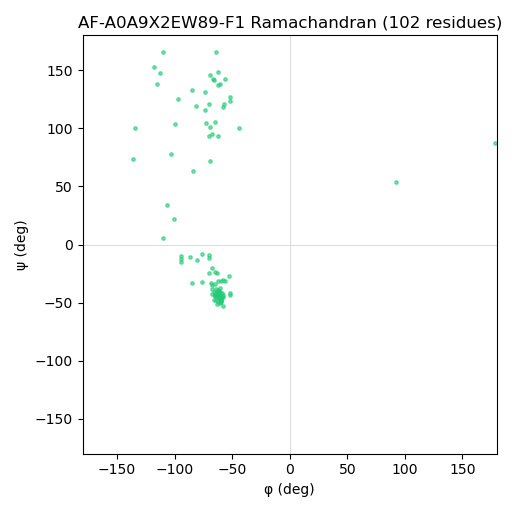OM 738 C CA . HIS A 1 92 ? -6.193 -17.782 5.996 1.00 74.06 92 HIS A CA 1
ATOM 739 C C . HIS A 1 92 ? -6.840 -17.028 7.164 1.00 74.06 92 HIS A C 1
ATOM 741 O O . HIS A 1 92 ? -6.157 -16.576 8.084 1.00 74.06 92 HIS A O 1
ATOM 747 N N . GLN A 1 93 ? -8.155 -16.802 7.085 1.00 59.81 93 GLN A N 1
ATOM 748 C CA . GLN A 1 93 ? -8.927 -16.269 8.203 1.00 59.81 93 GLN A CA 1
ATOM 749 C C . GLN A 1 93 ? -8.623 -17.141 9.421 1.00 59.81 93 GLN A C 1
ATOM 751 O O . GLN A 1 93 ? -8.777 -18.360 9.356 1.00 59.81 93 GLN A O 1
ATOM 756 N N . GLY A 1 94 ? -8.159 -16.527 10.510 1.00 58.41 94 GLY A N 1
ATOM 757 C CA . GLY A 1 94 ? -7.944 -17.232 11.765 1.00 58.41 94 GLY A CA 1
ATOM 758 C C . GLY A 1 94 ? -9.278 -17.768 12.269 1.00 58.41 94 GLY A C 1
ATOM 759 O O . GLY A 1 94 ? -10.031 -17.057 12.931 1.00 58.41 94 GLY A O 1
ATOM 760 N N . VAL A 1 95 ? -9.595 -19.014 11.928 1.00 56.69 95 VAL A N 1
ATOM 761 C CA . VAL A 1 95 ? -10.648 -19.773 12.596 1.00 56.69 95 VAL A CA 1
ATOM 762 C C . VAL A 1 95 ? -10.162 -19.994 14.031 1.00 56.69 95 VAL A C 1
ATOM 764 O O . VAL A 1 95 ? -8.975 -20.218 14.243 1.00 56.69 95 VAL A O 1
ATOM 767 N N . HIS A 1 96 ? -11.068 -19.919 15.007 1.00 45.25 96 HIS A N 1
ATOM 768 C CA . HIS A 1 96 ? -10.831 -20.027 16.459 1.00 45.25 96 HIS A CA 1
ATOM 769 C C . HIS A 1 96 ? -10.585 -18.716 17.223 1.00 45.25 96 HIS A C 1
ATOM 771 O O . HIS A 1 96 ? -9.719 -18.618 18.086 1.00 45.25 96 HIS A O 1
ATOM 777 N N . GLY A 1 97 ? -11.505 -17.763 17.071 1.00 47.16 97 GLY A N 1
ATOM 778 C CA . GLY A 1 97 ? -12.025 -17.075 18.254 1.00 47.16 97 GLY A CA 1
ATOM 779 C C . GLY A 1 97 ? -12.882 -18.051 19.066 1.00 47.16 97 GLY A C 1
ATOM 780 O O . GLY A 1 97 ? -14.109 -17.968 19.031 1.00 47.16 97 GLY A O 1
ATOM 781 N N . THR A 1 98 ? -12.274 -19.035 19.738 1.00 45.12 98 THR A N 1
ATOM 782 C CA . THR A 1 98 ? -12.994 -19.797 20.763 1.00 45.12 98 THR A CA 1
ATOM 783 C C . THR A 1 98 ? -13.479 -18.793 21.798 1.00 45.12 98 THR A C 1
ATOM 785 O O . THR A 1 98 ? -12.697 -18.053 22.392 1.00 45.12 98 THR A O 1
ATOM 788 N N . LYS A 1 99 ? -14.804 -18.721 21.945 1.00 49.28 99 LYS A N 1
ATOM 789 C CA . LYS A 1 99 ? -15.512 -17.920 22.940 1.00 49.28 99 LYS A CA 1
ATOM 790 C C . LYS A 1 99 ? -14.831 -18.065 24.307 1.00 49.28 99 LYS A C 1
ATOM 792 O O . LYS A 1 99 ? -15.109 -19.013 25.030 1.00 49.28 99 LYS A O 1
ATOM 797 N N . ARG A 1 100 ? -14.007 -17.098 24.716 1.00 47.41 100 ARG A N 1
ATOM 798 C CA . ARG A 1 100 ? -13.778 -16.821 26.141 1.00 47.41 100 ARG A CA 1
ATOM 799 C C . ARG A 1 100 ? -14.903 -15.912 26.625 1.00 47.41 100 ARG A C 1
ATOM 801 O O . ARG A 1 100 ? -14.692 -14.760 26.974 1.00 47.41 100 ARG A O 1
ATOM 808 N N . ALA A 1 101 ? -16.119 -16.443 26.567 1.00 49.06 101 ALA A N 1
ATOM 809 C CA . ALA A 1 101 ? -17.262 -15.934 27.303 1.00 49.06 101 ALA A CA 1
ATOM 810 C C . ALA A 1 101 ? -17.464 -16.878 28.490 1.00 49.06 101 ALA A C 1
ATOM 812 O O . ALA A 1 101 ? -18.265 -17.799 28.404 1.00 49.06 101 ALA A O 1
ATOM 813 N N . ALA A 1 102 ? -16.633 -16.712 29.519 1.00 46.19 102 ALA A N 1
ATOM 814 C CA . ALA A 1 102 ? -16.862 -17.180 30.885 1.00 46.19 102 ALA A CA 1
ATOM 815 C C . ALA A 1 102 ? -15.640 -16.809 31.732 1.00 46.19 102 ALA A C 1
ATOM 817 O O . ALA A 1 102 ? -14.710 -17.599 31.858 1.00 46.19 102 ALA A O 1
ATOM 818 N N . LEU A 1 103 ? -15.638 -15.604 32.292 1.00 45.97 103 LEU A N 1
ATOM 819 C CA . LEU A 1 103 ? -15.158 -15.404 33.654 1.00 45.97 103 LEU A CA 1
ATOM 820 C C . LEU A 1 103 ? -16.202 -14.507 34.318 1.00 45.97 103 LEU A C 1
ATOM 822 O O . LEU A 1 103 ? -16.315 -13.325 33.993 1.00 45.97 103 LEU A O 1
ATOM 826 N N . HIS A 1 104 ? -17.049 -15.186 35.089 1.00 38.25 104 HIS A N 1
ATOM 827 C CA . HIS A 1 104 ? -17.909 -14.633 36.127 1.00 38.25 104 HIS A CA 1
ATOM 828 C C . HIS A 1 104 ? -17.069 -13.956 37.210 1.00 38.25 104 HIS A C 1
ATOM 830 O O . HIS A 1 104 ? -15.918 -14.410 37.416 1.00 38.25 104 HIS A O 1
#

Sequence (104 aa):
NTYISSLNKRLKRATKIRRGDLYAQGWVQAVSHKVVTHKRSAAERLAMASYKEKRWPNLVTTRGRDRTSKARSHDLQAKLQGLIDGDKVDFHQGVHGTKRAALH

InterPro domains:
  IPR055592 Domain of unknown function DUF7168 [PF23771] (3-66)

Solvent-accessible surface area (backbone atoms only — not comparable to full-atom values): 6534 Å² total; per-residue (Å²): 116,73,69,67,71,70,48,69,84,84,58,54,67,69,58,53,51,28,34,45,51,34,17,49,52,20,19,52,56,39,38,56,78,66,56,78,80,78,83,71,52,72,66,57,53,50,54,52,50,57,48,45,50,75,76,44,77,82,73,75,92,79,82,81,87,82,66,54,87,82,63,52,78,87,43,48,57,31,20,52,51,15,27,60,59,20,62,69,63,78,78,82,72,79,79,78,82,70,80,85,82,80,82,131

Organism: NCBI:txid2926617

Secondary structure (DSSP, 8-state):
-HHHHHS-TTS-HHHHHHHHHHHHHHHHHHHHTTS------HHHHHHHHHHHHHH-TT----------TT--GGGHHHHHHHHHHHTT----------------